Protein AF-A0A7X8WGY8-F1 (afdb_monomer)

Secondary structure (DSSP, 8-state):
-B--S--SS---SB--TTSHHHHHHHHHTS-EEES-GGGSTT---SSTT--EEEEEEEEETTEEEEEEEEEESSTT---HHHHHHHHHHHHHHHHHHHHHT-

Structure (mmCIF, N/CA/C/O backbone):
data_AF-A0A7X8WGY8-F1
#
_entry.id   AF-A0A7X8WGY8-F1
#
loop_
_atom_site.group_PDB
_atom_site.id
_atom_site.type_symbol
_atom_site.label_atom_id
_atom_site.label_alt_id
_atom_site.label_comp_id
_atom_site.label_asym_id
_atom_site.label_entity_id
_atom_site.label_seq_id
_atom_site.pdbx_PDB_ins_code
_atom_site.Cartn_x
_atom_site.Cartn_y
_atom_site.Cartn_z
_atom_site.occupancy
_atom_site.B_iso_or_equiv
_atom_site.auth_seq_id
_atom_site.auth_comp_id
_atom_site.auth_asym_id
_atom_site.auth_atom_id
_atom_site.pdbx_PDB_model_num
ATOM 1 N N . LEU A 1 1 ? -14.026 -0.072 -2.530 1.00 82.12 1 LEU A N 1
ATOM 2 C CA . LEU A 1 1 ? -13.167 0.992 -1.974 1.00 82.12 1 LEU A CA 1
ATOM 3 C C . LEU A 1 1 ? -13.548 2.298 -2.662 1.00 82.12 1 LEU A C 1
ATOM 5 O O . LEU A 1 1 ? -13.907 2.265 -3.837 1.00 82.12 1 LEU A O 1
ATOM 9 N N . ILE A 1 2 ? -13.551 3.409 -1.932 1.00 87.56 2 ILE A N 1
ATOM 10 C CA . ILE A 1 2 ? -13.829 4.748 -2.471 1.00 87.56 2 ILE A CA 1
ATOM 11 C C . ILE A 1 2 ? -12.574 5.580 -2.232 1.00 87.56 2 ILE A C 1
ATOM 13 O O . ILE A 1 2 ? -11.979 5.467 -1.160 1.00 87.56 2 ILE A O 1
ATOM 17 N N . LEU A 1 3 ? -12.170 6.372 -3.223 1.00 86.75 3 LEU A N 1
ATOM 18 C CA . LEU A 1 3 ? -11.009 7.246 -3.107 1.00 86.75 3 LEU A CA 1
ATOM 19 C C . LEU A 1 3 ? -11.225 8.256 -1.971 1.00 86.75 3 LEU A C 1
ATOM 21 O O . LEU A 1 3 ? -12.179 9.034 -1.992 1.00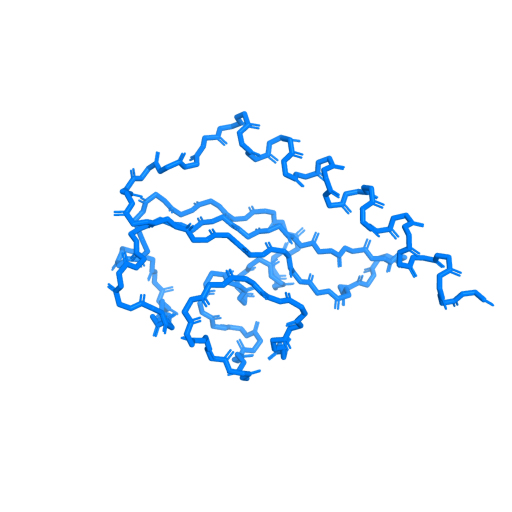 86.75 3 LEU A O 1
ATOM 25 N N . GLY A 1 4 ? -10.345 8.201 -0.974 1.00 89.12 4 GLY A N 1
ATOM 26 C CA . GLY A 1 4 ? -10.295 9.153 0.131 1.00 89.12 4 GLY A CA 1
ATOM 27 C C . GLY A 1 4 ? -9.430 10.376 -0.200 1.00 89.12 4 GLY A C 1
ATOM 28 O O . GLY A 1 4 ? -9.271 10.728 -1.370 1.00 89.12 4 GLY A O 1
ATOM 29 N N . PRO A 1 5 ? -8.847 11.036 0.817 1.00 89.94 5 PRO A N 1
ATOM 30 C CA . PRO A 1 5 ? -7.827 12.060 0.605 1.00 89.94 5 PRO A CA 1
ATOM 31 C C . PRO A 1 5 ? -6.693 11.532 -0.281 1.00 89.94 5 PRO A C 1
ATOM 33 O O . PRO A 1 5 ? -6.179 10.441 -0.046 1.00 89.94 5 PRO A O 1
ATOM 36 N N . PHE A 1 6 ? -6.313 12.305 -1.294 1.00 90.31 6 PHE A N 1
ATOM 37 C CA . PHE A 1 6 ? -5.391 11.870 -2.338 1.00 90.31 6 PHE A CA 1
ATOM 38 C C . PHE A 1 6 ? -4.523 13.036 -2.830 1.00 90.31 6 PHE A C 1
ATOM 40 O O . PHE A 1 6 ? -4.958 14.191 -2.823 1.00 90.31 6 PHE A O 1
ATOM 47 N N . GLN A 1 7 ? -3.311 12.724 -3.292 1.00 88.06 7 GLN A N 1
ATOM 48 C CA . GLN A 1 7 ? -2.395 13.667 -3.927 1.00 88.06 7 GLN A CA 1
ATOM 49 C C . GLN A 1 7 ? -1.810 13.054 -5.205 1.00 88.06 7 GLN A C 1
ATOM 51 O O . GLN A 1 7 ? -1.105 12.054 -5.144 1.00 88.06 7 GLN A O 1
ATOM 56 N N . GLY A 1 8 ? -2.045 13.695 -6.353 1.00 83.44 8 GLY A N 1
ATOM 57 C CA . GLY A 1 8 ? -1.546 13.227 -7.648 1.00 83.44 8 GLY A CA 1
ATOM 58 C C . GLY A 1 8 ? -2.430 13.662 -8.819 1.00 83.44 8 GLY A C 1
ATOM 59 O O . GLY A 1 8 ? -3.193 14.624 -8.710 1.00 83.44 8 GLY A O 1
ATOM 60 N N . LYS A 1 9 ? -2.313 12.958 -9.951 1.00 79.81 9 LYS A N 1
ATOM 61 C CA . LYS A 1 9 ? -3.190 13.127 -11.124 1.00 79.81 9 LYS A CA 1
ATOM 62 C C . LYS A 1 9 ? -4.577 12.528 -10.868 1.00 79.81 9 LYS A C 1
ATOM 64 O O . LYS A 1 9 ? -4.795 11.883 -9.856 1.00 79.81 9 LYS A O 1
ATOM 69 N N . VA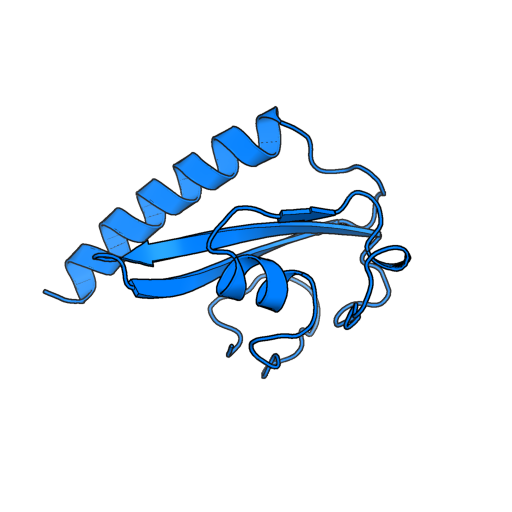L A 1 10 ? -5.522 12.741 -11.785 1.00 73.06 10 VAL A N 1
ATOM 70 C CA . VAL A 1 10 ? -6.878 12.175 -11.680 1.00 73.06 10 VAL A CA 1
ATOM 71 C C . VAL A 1 10 ? -6.806 10.667 -11.416 1.00 73.06 10 VAL A C 1
ATOM 73 O O . VAL A 1 10 ? -6.250 9.933 -12.224 1.00 73.06 10 VAL A O 1
ATOM 76 N N . ALA A 1 11 ? -7.387 10.230 -10.300 1.00 70.62 11 ALA A N 1
ATOM 77 C CA . ALA A 1 11 ? -7.452 8.832 -9.892 1.00 70.62 11 ALA A CA 1
ATOM 78 C C . ALA A 1 11 ? -8.892 8.301 -9.975 1.00 70.62 11 ALA A C 1
ATOM 80 O O . ALA A 1 11 ? -9.863 9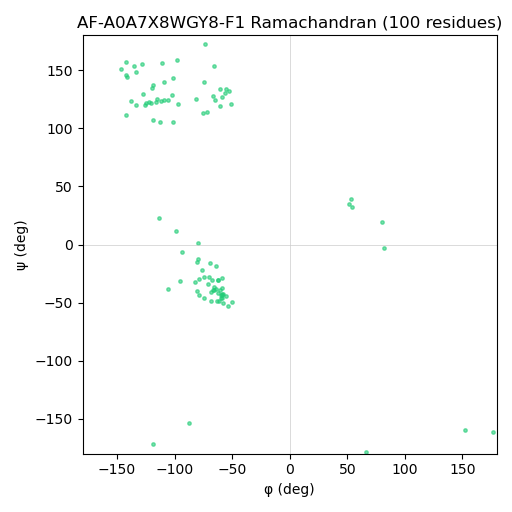.063 -9.911 1.00 70.62 11 ALA A O 1
ATOM 81 N N . CYS A 1 12 ? -9.041 6.980 -10.107 1.00 72.69 12 CYS A N 1
ATOM 82 C CA . CYS A 1 12 ? -10.344 6.320 -10.073 1.00 72.69 12 CYS A CA 1
ATOM 83 C C . CYS A 1 12 ? -11.057 6.598 -8.739 1.00 72.69 12 CYS A C 1
ATOM 85 O O . CYS A 1 12 ? -10.524 6.307 -7.673 1.00 72.69 12 CYS A O 1
ATOM 87 N N . THR A 1 13 ? -12.294 7.095 -8.776 1.00 80.88 13 THR A N 1
ATOM 88 C CA . THR A 1 13 ? -13.056 7.425 -7.556 1.00 80.88 13 THR A CA 1
ATOM 89 C C . THR A 1 13 ? -13.674 6.206 -6.869 1.00 80.88 13 THR A C 1
ATOM 91 O O . THR A 1 13 ? -13.827 6.198 -5.648 1.00 80.88 13 THR A O 1
ATOM 94 N N . VAL A 1 14 ? -14.020 5.165 -7.632 1.00 82.88 14 VAL A N 1
ATOM 95 C CA . VAL A 1 14 ? -14.590 3.911 -7.122 1.00 82.88 14 VAL A CA 1
ATOM 96 C C . VAL A 1 14 ? -13.733 2.747 -7.591 1.00 82.88 14 VAL A C 1
ATOM 98 O O . VAL A 1 14 ? -13.576 2.522 -8.789 1.00 82.88 14 VAL A O 1
ATOM 101 N N . ILE A 1 15 ? -13.215 1.980 -6.635 1.00 82.12 15 ILE A N 1
ATOM 102 C CA . ILE A 1 15 ? -12.327 0.846 -6.885 1.00 82.12 15 ILE A CA 1
ATOM 103 C C . ILE A 1 15 ? -13.042 -0.430 -6.410 1.00 82.12 15 ILE A C 1
ATOM 105 O O . ILE A 1 15 ? -13.437 -0.513 -5.235 1.00 82.12 15 ILE A O 1
ATOM 109 N N . PRO A 1 16 ? -13.249 -1.434 -7.284 1.00 82.94 16 PRO A N 1
ATOM 110 C CA . PRO A 1 16 ? -13.839 -2.709 -6.885 1.00 82.94 16 PRO A CA 1
ATOM 111 C C . PRO A 1 16 ? -13.027 -3.356 -5.757 1.00 82.94 16 PRO A C 1
ATOM 113 O O . PRO A 1 16 ? -11.811 -3.468 -5.855 1.00 82.94 16 PRO A O 1
ATOM 116 N N . PHE A 1 17 ? -13.697 -3.782 -4.683 1.00 81.19 17 PHE A N 1
ATOM 117 C CA . PHE A 1 17 ? -13.037 -4.196 -3.435 1.00 81.19 17 PHE A CA 1
ATOM 118 C C . PHE A 1 17 ? -12.044 -5.356 -3.590 1.00 81.19 17 PHE A C 1
ATOM 120 O O . PHE A 1 17 ? -11.096 -5.446 -2.831 1.00 81.19 17 PHE A O 1
ATOM 127 N N . ASN A 1 18 ? -12.251 -6.238 -4.562 1.00 79.69 18 ASN A N 1
ATOM 128 C CA . ASN A 1 18 ? -11.456 -7.446 -4.774 1.00 79.69 18 ASN A CA 1
ATOM 129 C C . ASN A 1 18 ? -10.652 -7.409 -6.083 1.00 79.69 18 ASN A C 1
ATOM 131 O O . ASN A 1 18 ? -10.347 -8.461 -6.644 1.00 79.69 18 ASN A O 1
ATOM 135 N N . ARG A 1 19 ? -10.363 -6.216 -6.620 1.00 84.06 19 ARG A N 1
ATOM 136 C CA . ARG A 1 19 ? -9.564 -6.065 -7.842 1.00 84.06 19 ARG A CA 1
ATOM 137 C C . ARG A 1 19 ? -8.411 -5.087 -7.652 1.00 84.06 19 ARG A C 1
ATOM 139 O O . ARG A 1 19 ? -8.484 -4.190 -6.816 1.00 84.06 19 ARG A O 1
ATOM 146 N N . GLY A 1 20 ? -7.370 -5.263 -8.464 1.00 89.31 20 GLY A N 1
ATOM 147 C CA . GLY A 1 20 ? -6.129 -4.506 -8.344 1.00 89.31 20 GLY A CA 1
ATOM 148 C C . GLY A 1 20 ? -5.364 -4.810 -7.054 1.00 89.31 20 GLY A C 1
ATOM 149 O O . GLY A 1 20 ? -5.770 -5.642 -6.238 1.00 89.31 20 GLY A O 1
ATOM 150 N N . VAL A 1 21 ? -4.244 -4.119 -6.878 1.00 93.00 21 VAL A N 1
ATOM 151 C CA . VAL A 1 21 ? -3.357 -4.285 -5.720 1.00 93.00 21 VAL A CA 1
ATOM 152 C C . VAL A 1 21 ? -4.044 -3.784 -4.447 1.00 93.00 21 VAL A C 1
ATOM 154 O O . VAL A 1 21 ? -4.041 -4.487 -3.436 1.00 93.00 21 VAL A O 1
ATOM 157 N N . CYS A 1 22 ? -4.757 -2.655 -4.532 1.00 93.19 22 CYS A N 1
ATOM 158 C CA . CYS A 1 22 ? -5.641 -2.163 -3.475 1.00 93.19 22 CYS A CA 1
ATOM 159 C C . CYS A 1 22 ? -6.615 -3.225 -2.948 1.00 93.19 22 CYS A C 1
ATOM 161 O O . CYS A 1 22 ? -6.727 -3.437 -1.739 1.00 93.19 22 CYS A O 1
ATOM 163 N N . GLY A 1 23 ? -7.310 -3.924 -3.850 1.00 92.19 23 GLY A N 1
ATOM 164 C CA . GLY A 1 23 ? -8.261 -4.958 -3.461 1.00 92.19 23 GLY A CA 1
ATOM 165 C C . GLY A 1 23 ? -7.604 -6.218 -2.899 1.00 92.19 23 GLY A C 1
ATOM 166 O O . GLY A 1 23 ? -8.142 -6.832 -1.975 1.00 92.19 23 GLY A O 1
ATOM 167 N N . ALA A 1 24 ? -6.424 -6.585 -3.406 1.00 93.88 24 ALA A N 1
ATOM 168 C CA . ALA A 1 24 ? -5.634 -7.684 -2.857 1.00 93.88 24 ALA A CA 1
ATOM 169 C C . ALA A 1 24 ? -5.192 -7.386 -1.415 1.00 93.88 24 ALA A C 1
ATOM 171 O O . ALA A 1 24 ? -5.453 -8.189 -0.524 1.00 93.88 24 ALA A O 1
ATOM 172 N N . SER A 1 25 ? -4.637 -6.197 -1.159 1.00 95.81 25 SER A N 1
ATOM 173 C CA . SER A 1 25 ? -4.243 -5.749 0.187 1.00 95.81 25 SER A CA 1
ATOM 174 C C . SER A 1 25 ? -5.432 -5.714 1.153 1.00 95.81 25 SER A C 1
ATOM 176 O O . SER A 1 25 ? -5.371 -6.272 2.251 1.00 95.81 25 SER A O 1
ATOM 178 N N . ALA A 1 26 ? -6.565 -5.161 0.709 1.00 95.19 26 ALA A N 1
ATOM 179 C CA . ALA A 1 26 ? -7.812 -5.139 1.471 1.00 95.19 26 ALA A CA 1
ATOM 180 C C . ALA A 1 26 ? -8.322 -6.549 1.829 1.00 95.19 26 ALA A C 1
ATOM 182 O O . ALA A 1 26 ? -8.750 -6.795 2.958 1.00 95.19 26 ALA A O 1
ATOM 183 N N . THR A 1 27 ? -8.275 -7.482 0.876 1.00 94.44 27 THR A N 1
ATOM 184 C CA . THR A 1 27 ? -8.785 -8.850 1.054 1.00 94.44 27 THR A CA 1
ATOM 185 C C . THR A 1 27 ? -7.861 -9.688 1.933 1.00 94.44 27 THR A C 1
ATOM 187 O O . THR A 1 27 ? -8.322 -10.362 2.852 1.00 94.44 27 THR A O 1
ATOM 190 N N . GLU A 1 28 ? -6.556 -9.636 1.669 1.00 95.44 28 GLU A N 1
ATOM 191 C CA . GLU A 1 28 ? -5.545 -10.428 2.373 1.00 95.44 28 GLU A CA 1
ATOM 192 C C . GLU A 1 28 ? -5.162 -9.834 3.732 1.00 95.44 28 GLU A C 1
ATOM 194 O O . GLU A 1 28 ? -4.525 -10.513 4.535 1.00 95.44 28 GLU A O 1
ATOM 199 N N . ARG A 1 29 ? -5.564 -8.584 4.008 1.00 96.69 29 ARG A N 1
ATOM 200 C CA . ARG A 1 29 ? -5.259 -7.851 5.246 1.00 96.69 29 ARG A CA 1
ATOM 201 C C . ARG A 1 29 ? -3.759 -7.816 5.547 1.00 96.69 29 ARG A C 1
ATOM 203 O O . ARG A 1 29 ? -3.344 -7.924 6.699 1.00 96.69 29 ARG A O 1
ATOM 210 N N . ARG A 1 30 ? -2.950 -7.652 4.500 1.00 97.62 30 ARG A N 1
ATOM 211 C CA . ARG A 1 30 ? -1.495 -7.503 4.593 1.00 97.62 30 ARG A CA 1
ATOM 212 C C . ARG A 1 30 ? -0.988 -6.498 3.573 1.00 97.62 30 ARG A C 1
ATOM 214 O O . ARG A 1 30 ? -1.612 -6.308 2.532 1.00 97.62 30 ARG A O 1
ATOM 221 N N . THR A 1 31 ? 0.176 -5.922 3.847 1.00 98.44 31 THR A N 1
ATOM 222 C CA . THR A 1 31 ? 0.867 -5.073 2.880 1.00 98.44 31 THR A CA 1
ATOM 223 C C . THR A 1 31 ? 1.208 -5.864 1.620 1.00 98.44 31 THR A C 1
ATOM 225 O O . THR A 1 31 ? 1.708 -6.993 1.691 1.00 98.44 31 THR A O 1
ATOM 228 N N . ILE A 1 32 ? 0.930 -5.268 0.461 1.00 97.50 32 ILE A N 1
ATOM 229 C CA . ILE A 1 32 ? 1.297 -5.805 -0.849 1.00 97.50 32 ILE A CA 1
ATOM 230 C C . ILE A 1 32 ? 2.286 -4.842 -1.493 1.00 97.50 32 ILE A C 1
ATOM 232 O O . ILE A 1 32 ? 1.985 -3.662 -1.642 1.00 97.50 32 ILE A O 1
ATOM 236 N N . VAL A 1 33 ? 3.445 -5.364 -1.891 1.00 97.56 33 VAL A N 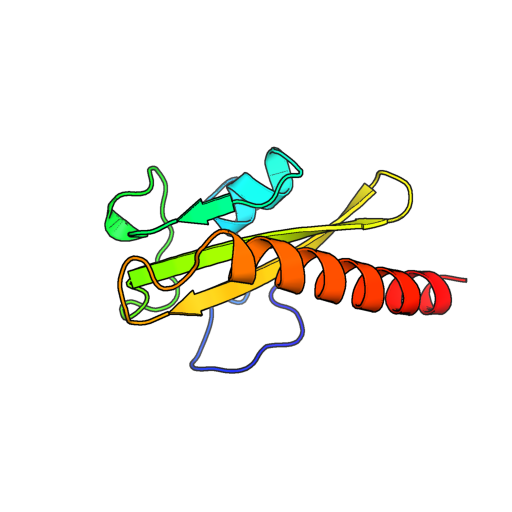1
ATOM 237 C CA . VAL A 1 33 ? 4.463 -4.629 -2.646 1.00 97.56 33 VAL A CA 1
ATOM 238 C C . VAL A 1 33 ? 4.530 -5.221 -4.045 1.00 97.56 33 VAL A C 1
ATOM 240 O O . VAL A 1 33 ? 4.742 -6.426 -4.203 1.00 97.56 33 VAL A O 1
ATOM 243 N N . VAL A 1 34 ? 4.332 -4.388 -5.062 1.00 96.12 34 VAL A N 1
ATOM 244 C CA . VAL A 1 34 ? 4.316 -4.808 -6.461 1.00 96.12 34 VAL A CA 1
ATOM 245 C C . VAL A 1 34 ? 5.439 -4.101 -7.218 1.00 96.12 34 VAL A C 1
ATOM 247 O O . VAL A 1 34 ? 5.325 -2.912 -7.509 1.00 96.12 34 VAL A O 1
ATOM 250 N N . PRO A 1 35 ? 6.516 -4.815 -7.591 1.00 96.25 35 PRO A N 1
ATOM 251 C CA . PRO A 1 35 ? 7.658 -4.214 -8.280 1.00 96.25 35 PRO A CA 1
ATOM 252 C C . PRO A 1 35 ? 7.343 -3.783 -9.717 1.00 96.25 35 PRO A C 1
ATOM 254 O O . PRO A 1 35 ? 7.975 -2.859 -10.225 1.00 96.25 35 PRO A O 1
ATOM 257 N N . ASN A 1 36 ? 6.390 -4.460 -10.368 1.00 94.69 36 ASN A N 1
ATOM 258 C CA . ASN A 1 36 ? 5.852 -4.083 -11.671 1.00 94.69 36 ASN A CA 1
ATOM 259 C C . ASN A 1 36 ? 4.337 -4.363 -11.715 1.00 94.69 36 ASN A C 1
ATOM 261 O O . ASN A 1 36 ? 3.927 -5.528 -11.722 1.00 94.69 36 ASN A O 1
ATOM 265 N N . VAL A 1 37 ? 3.510 -3.317 -11.756 1.00 92.06 37 VAL A N 1
ATOM 266 C CA . VAL A 1 37 ? 2.042 -3.438 -11.706 1.00 92.06 37 VAL A CA 1
ATOM 267 C C . VAL A 1 37 ? 1.447 -4.101 -12.945 1.00 92.06 37 VAL A C 1
ATOM 269 O O . VAL A 1 37 ? 0.484 -4.856 -12.835 1.00 92.06 37 VAL A O 1
ATOM 272 N N . HIS A 1 38 ? 2.069 -3.943 -14.113 1.00 90.25 38 HIS A N 1
ATOM 273 C CA . HIS A 1 38 ? 1.637 -4.605 -15.346 1.00 90.25 38 HIS A CA 1
ATOM 274 C C . HIS A 1 38 ? 1.858 -6.124 -15.321 1.00 90.25 38 HIS A C 1
ATOM 276 O O . HIS A 1 38 ? 1.287 -6.845 -16.138 1.00 90.25 38 HIS A O 1
ATOM 282 N N . ARG A 1 39 ? 2.678 -6.630 -14.388 1.00 90.06 39 ARG A N 1
ATOM 283 C CA . ARG A 1 39 ? 2.874 -8.071 -14.154 1.00 90.06 39 ARG A CA 1
ATOM 284 C C . ARG A 1 39 ? 1.953 -8.633 -13.071 1.00 90.06 39 ARG A C 1
ATOM 286 O O . ARG A 1 39 ? 1.938 -9.845 -12.864 1.00 90.06 39 ARG A O 1
ATOM 293 N N . PHE A 1 40 ? 1.196 -7.785 -12.380 1.00 87.88 40 PHE A N 1
ATOM 294 C CA . PHE A 1 40 ? 0.278 -8.211 -11.334 1.00 87.88 40 PHE A CA 1
ATOM 295 C C . PHE A 1 40 ? -1.038 -8.721 -11.937 1.00 87.88 40 PHE A C 1
ATOM 297 O O . PHE A 1 40 ? -1.706 -8.031 -12.711 1.00 87.88 40 PHE A O 1
ATOM 304 N N . SER A 1 41 ? -1.439 -9.948 -11.593 1.00 80.12 41 SER A N 1
ATOM 305 C CA . SER A 1 41 ? -2.671 -10.535 -12.130 1.00 80.12 41 SER A CA 1
ATOM 306 C C . SER A 1 41 ? -3.901 -9.783 -11.621 1.00 80.12 41 SER A C 1
ATOM 308 O O . SER A 1 41 ? -4.086 -9.646 -10.414 1.00 80.12 41 SER A O 1
ATOM 310 N N . GLY A 1 42 ? -4.776 -9.344 -12.526 1.00 72.81 42 GLY A N 1
ATOM 311 C CA . GLY A 1 42 ? -5.975 -8.590 -12.145 1.00 72.81 42 GLY A CA 1
ATOM 312 C C . GLY A 1 42 ? -5.717 -7.109 -11.852 1.00 72.81 42 GLY A C 1
ATOM 313 O O . GLY A 1 42 ? -6.546 -6.476 -11.194 1.00 72.81 42 GLY A O 1
ATOM 314 N N . HIS A 1 43 ? -4.594 -6.566 -12.338 1.00 65.12 43 HIS A N 1
ATOM 315 C CA . HIS A 1 43 ? -4.290 -5.140 -12.283 1.00 65.12 43 HIS A CA 1
ATOM 316 C C . HIS A 1 43 ? -5.400 -4.296 -12.935 1.00 65.12 43 HIS A C 1
ATOM 318 O O . HIS A 1 43 ? -5.890 -4.603 -14.024 1.00 65.12 43 HIS A O 1
ATOM 324 N N . ILE A 1 44 ? -5.791 -3.229 -12.239 1.00 66.12 44 ILE A N 1
ATOM 325 C CA . ILE A 1 44 ? -6.629 -2.151 -12.758 1.00 66.12 44 ILE A CA 1
ATOM 326 C C . ILE A 1 44 ? -5.720 -0.928 -12.794 1.00 66.12 44 ILE A C 1
ATOM 328 O O . ILE A 1 44 ? -5.420 -0.373 -11.742 1.00 66.12 44 ILE A O 1
ATOM 332 N N . ALA A 1 45 ? -5.269 -0.532 -13.982 1.00 62.34 45 ALA A N 1
ATOM 333 C CA . ALA A 1 45 ? -4.494 0.692 -14.131 1.00 62.34 45 ALA A CA 1
ATOM 334 C C . ALA A 1 45 ? -5.429 1.897 -13.951 1.00 62.34 45 ALA A C 1
ATOM 336 O O . ALA A 1 45 ? -6.346 2.086 -14.752 1.00 62.34 45 ALA A O 1
ATOM 337 N N . CYS A 1 46 ? -5.221 2.681 -12.891 1.00 64.62 46 CYS A N 1
ATOM 338 C CA . CYS A 1 46 ? -5.898 3.967 -12.696 1.00 64.62 46 CYS A CA 1
ATOM 339 C C . CYS A 1 46 ? -5.055 5.149 -13.205 1.00 64.62 46 CYS A C 1
ATOM 341 O O . CYS A 1 46 ? -5.626 6.109 -13.715 1.00 64.62 46 CYS A O 1
ATOM 343 N N . ASP A 1 47 ? -3.723 5.045 -13.145 1.00 73.94 47 ASP A N 1
ATOM 344 C CA . ASP A 1 47 ? -2.762 5.889 -13.867 1.00 73.94 47 ASP A CA 1
ATOM 345 C C . ASP A 1 47 ? -1.911 4.976 -14.764 1.00 73.94 47 ASP A C 1
ATOM 347 O O . ASP A 1 47 ? -1.261 4.049 -14.283 1.00 73.94 47 ASP A O 1
ATOM 351 N N . GLU A 1 48 ? -1.921 5.217 -16.077 1.00 73.38 48 GLU A N 1
ATOM 352 C CA . GLU A 1 48 ? -1.138 4.435 -17.046 1.00 73.38 48 GLU A CA 1
ATOM 353 C C . GLU A 1 48 ? 0.378 4.573 -16.833 1.00 73.38 48 GLU A C 1
ATOM 355 O O . GLU A 1 48 ? 1.143 3.748 -17.327 1.00 73.38 48 GLU A O 1
ATOM 360 N N . GLY A 1 49 ? 0.823 5.609 -16.113 1.00 83.69 49 GLY A N 1
ATOM 361 C CA . GLY A 1 49 ? 2.230 5.822 -15.791 1.00 83.69 49 GLY A CA 1
ATOM 362 C C . GLY A 1 49 ? 2.747 4.995 -14.615 1.00 83.69 49 GLY A C 1
ATOM 363 O O . GLY A 1 49 ? 3.965 4.920 -14.444 1.00 83.69 49 GLY A O 1
ATOM 364 N N . THR A 1 50 ? 1.875 4.406 -13.788 1.00 89.81 50 THR A N 1
ATOM 365 C CA . THR A 1 50 ? 2.312 3.615 -12.631 1.00 89.81 50 THR A CA 1
ATOM 366 C C . THR A 1 50 ? 3.068 2.379 -13.101 1.00 89.81 50 THR A C 1
ATOM 368 O O . THR A 1 50 ? 2.547 1.553 -13.841 1.00 89.81 50 THR A O 1
ATOM 371 N N . MET A 1 51 ? 4.293 2.230 -12.602 1.00 94.19 51 MET A N 1
ATOM 372 C CA . MET A 1 51 ? 5.147 1.070 -12.821 1.00 94.19 51 MET A CA 1
ATOM 373 C C . MET A 1 51 ? 5.222 0.182 -11.585 1.00 94.19 51 MET A C 1
ATOM 375 O O . MET A 1 51 ? 5.198 -1.029 -11.737 1.00 94.19 51 MET A O 1
ATOM 379 N N . SER A 1 52 ? 5.269 0.728 -10.371 1.00 95.69 52 SER A N 1
ATOM 380 C CA . SER A 1 52 ? 5.261 -0.056 -9.125 1.00 95.69 52 SER A CA 1
ATOM 381 C C . SER A 1 52 ? 4.300 0.547 -8.108 1.00 95.69 52 SER A C 1
ATOM 383 O O . SER A 1 52 ? 4.097 1.758 -8.124 1.00 95.69 52 SER A O 1
ATOM 385 N N . GLU A 1 53 ? 3.781 -0.269 -7.198 1.00 95.56 53 GLU A N 1
ATOM 386 C CA . GLU A 1 53 ? 2.762 0.128 -6.217 1.00 95.56 53 GLU A CA 1
ATOM 387 C C . GLU A 1 53 ? 3.054 -0.549 -4.870 1.00 95.56 53 GLU A C 1
ATOM 389 O O . GLU A 1 53 ? 3.514 -1.698 -4.831 1.00 95.56 53 GLU A O 1
ATOM 394 N N . ILE A 1 54 ? 2.797 0.147 -3.765 1.00 97.81 54 ILE A N 1
ATOM 395 C CA . ILE A 1 54 ? 2.742 -0.442 -2.426 1.00 97.81 54 ILE A CA 1
ATOM 396 C C . ILE A 1 54 ? 1.432 -0.053 -1.752 1.00 97.81 54 ILE A C 1
ATOM 398 O O . ILE A 1 54 ? 1.088 1.123 -1.665 1.00 97.81 54 ILE A O 1
ATOM 402 N N . VAL A 1 55 ? 0.729 -1.055 -1.224 1.00 97.12 55 VAL A N 1
ATOM 403 C CA . VAL A 1 55 ? -0.551 -0.850 -0.546 1.00 97.12 55 VAL A CA 1
ATOM 404 C C . VAL A 1 55 ? -0.531 -1.439 0.854 1.00 97.12 55 VAL A C 1
ATOM 406 O O . VAL A 1 55 ? -0.406 -2.656 1.022 1.00 97.12 55 VAL A O 1
ATOM 409 N N . VAL A 1 56 ? -0.750 -0.587 1.852 1.00 98.56 56 VAL A N 1
ATOM 410 C CA . VAL A 1 56 ? -0.787 -0.929 3.278 1.00 98.56 56 VAL A CA 1
ATOM 411 C C . VAL A 1 56 ? -2.238 -0.924 3.783 1.00 98.56 56 VAL A C 1
ATOM 413 O O . VAL A 1 56 ? -2.923 0.092 3.656 1.00 98.56 56 VAL A O 1
ATOM 416 N N . PRO A 1 57 ? -2.749 -2.013 4.379 1.00 97.88 57 PRO A N 1
ATOM 417 C CA . PRO A 1 57 ? -4.105 -2.039 4.917 1.00 97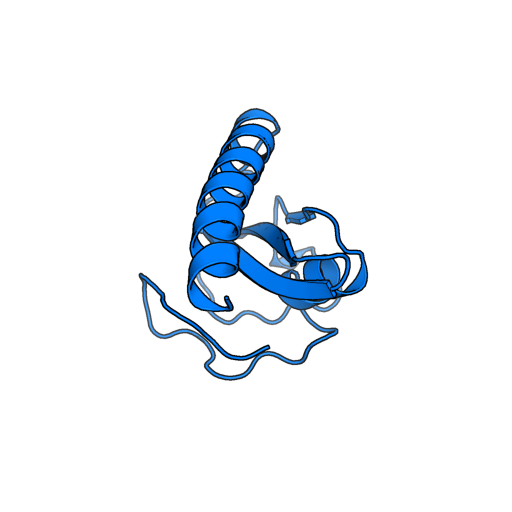.88 57 PRO A CA 1
ATOM 418 C C . PRO A 1 57 ? -4.203 -1.244 6.224 1.00 97.88 57 PRO A C 1
ATOM 420 O O . PRO A 1 57 ? -3.344 -1.336 7.097 1.00 97.88 57 PRO A O 1
ATOM 423 N N . LEU A 1 58 ? -5.297 -0.504 6.396 1.00 97.50 58 LEU A N 1
ATOM 424 C CA . LEU A 1 58 ? -5.614 0.217 7.626 1.00 97.50 58 LEU A CA 1
ATOM 425 C C . LEU A 1 58 ? -6.649 -0.585 8.414 1.00 97.50 58 LEU A C 1
ATOM 427 O O . LEU A 1 58 ? -7.822 -0.627 8.038 1.00 97.50 58 LEU A O 1
ATOM 431 N N . ILE A 1 59 ? -6.218 -1.240 9.492 1.00 96.00 59 ILE A N 1
ATOM 432 C CA . ILE A 1 59 ? -7.074 -2.110 10.308 1.00 96.00 59 ILE A CA 1
ATOM 433 C C . ILE A 1 59 ? -7.336 -1.441 11.655 1.00 96.00 59 ILE A C 1
ATOM 435 O O . ILE A 1 59 ? -6.411 -1.111 12.393 1.00 96.00 59 ILE A O 1
ATOM 439 N N . ILE A 1 60 ? -8.610 -1.272 11.997 1.00 94.19 60 ILE A N 1
ATOM 440 C CA . ILE A 1 60 ? -9.063 -0.671 13.249 1.00 94.19 60 ILE A CA 1
ATOM 441 C C . ILE A 1 60 ? -9.952 -1.685 13.958 1.00 94.19 60 ILE A C 1
ATOM 443 O O . ILE A 1 60 ? -10.941 -2.141 13.399 1.00 94.19 60 ILE A O 1
ATOM 447 N N . ASN A 1 61 ? -9.602 -2.058 15.192 1.00 91.62 61 ASN A N 1
ATOM 448 C CA . ASN A 1 61 ? -10.370 -3.014 16.005 1.00 91.62 61 ASN A CA 1
ATOM 449 C C . ASN A 1 61 ? -10.641 -4.362 15.298 1.00 91.62 61 ASN A C 1
ATOM 451 O O . ASN A 1 61 ? -11.672 -4.990 15.513 1.00 91.62 61 ASN A O 1
ATOM 455 N N . GLY A 1 62 ? -9.713 -4.811 14.446 1.00 92.50 62 GLY A N 1
ATOM 456 C CA . GLY A 1 62 ? -9.846 -6.052 13.671 1.00 92.50 62 GLY A CA 1
ATOM 457 C C . GLY A 1 62 ? -10.673 -5.927 12.384 1.00 92.50 62 GLY A C 1
ATOM 458 O O . GLY A 1 62 ? -10.754 -6.894 11.620 1.00 92.50 62 GLY A O 1
ATOM 459 N N . GLU A 1 63 ? -11.234 -4.750 12.108 1.00 94.31 63 GLU A N 1
ATOM 460 C CA . GLU A 1 63 ? -11.964 -4.442 10.881 1.00 94.31 63 GLU A CA 1
ATOM 461 C C . GLU A 1 63 ? -11.106 -3.632 9.910 1.00 94.31 63 GLU A C 1
ATOM 463 O O . GLU A 1 63 ? -10.319 -2.771 10.303 1.00 94.31 63 GLU A O 1
ATOM 468 N N . LEU A 1 64 ? -11.255 -3.909 8.615 1.00 94.94 64 LEU A N 1
ATOM 469 C CA . LEU A 1 64 ? -10.592 -3.130 7.577 1.00 94.94 64 LEU A CA 1
ATOM 470 C C . LEU A 1 64 ? -11.309 -1.783 7.427 1.00 94.94 64 LEU A C 1
ATOM 472 O O . LEU A 1 64 ? -12.437 -1.733 6.944 1.00 94.94 64 LEU A O 1
ATOM 476 N N . PHE A 1 65 ? -10.628 -0.700 7.788 1.00 94.88 65 PHE A N 1
ATOM 477 C CA . PHE A 1 65 ? -11.113 0.662 7.585 1.00 94.88 65 PHE A CA 1
ATOM 478 C C 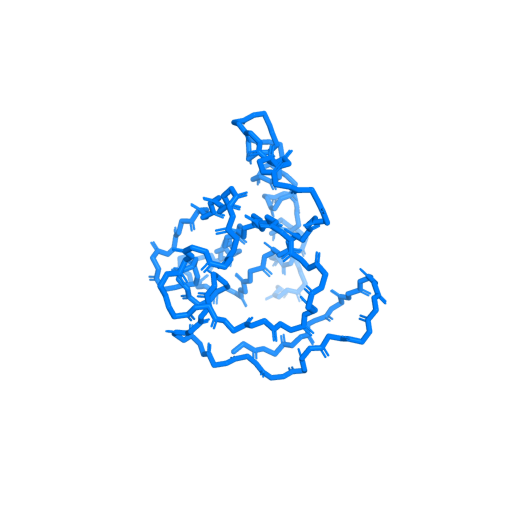. PHE A 1 65 ? -10.877 1.136 6.145 1.00 94.88 65 PHE A C 1
ATOM 480 O O . PHE A 1 65 ? -11.725 1.789 5.541 1.00 94.88 65 PHE A O 1
ATOM 487 N N . GLY A 1 66 ? -9.724 0.789 5.577 1.00 95.44 66 GLY A N 1
ATOM 488 C CA . GLY A 1 66 ? -9.328 1.188 4.232 1.00 95.44 66 GLY A CA 1
ATOM 489 C C . GLY A 1 66 ? -7.924 0.706 3.896 1.00 95.44 66 GLY A C 1
ATOM 490 O O . GLY A 1 66 ? -7.398 -0.191 4.551 1.00 95.44 66 GLY A O 1
ATOM 491 N N . VAL A 1 67 ? -7.317 1.314 2.884 1.00 96.62 67 VAL A N 1
ATOM 492 C CA . VAL A 1 67 ? -5.924 1.068 2.502 1.00 96.62 67 VAL A CA 1
ATOM 493 C C . VAL A 1 67 ? -5.214 2.400 2.265 1.00 96.62 67 VAL A C 1
ATOM 495 O O . VAL A 1 67 ? -5.845 3.373 1.852 1.00 96.62 67 VAL A O 1
ATOM 498 N N . LEU A 1 68 ? -3.918 2.438 2.552 1.00 97.06 68 LEU A N 1
ATOM 499 C CA . LEU A 1 68 ? -2.989 3.481 2.142 1.00 97.06 68 LEU A CA 1
ATOM 500 C C . LEU A 1 68 ? -2.264 2.985 0.889 1.00 97.06 68 LEU A C 1
ATOM 502 O O . LEU A 1 68 ? -1.624 1.938 0.937 1.00 97.06 68 LEU A O 1
ATOM 506 N N . ASP A 1 69 ? -2.384 3.732 -0.199 1.00 95.00 69 ASP A N 1
ATOM 507 C CA . ASP A 1 69 ? -1.903 3.365 -1.531 1.00 95.00 69 ASP A CA 1
ATOM 508 C C . ASP A 1 69 ? -0.872 4.385 -2.031 1.00 95.00 69 ASP A C 1
ATOM 510 O O . AS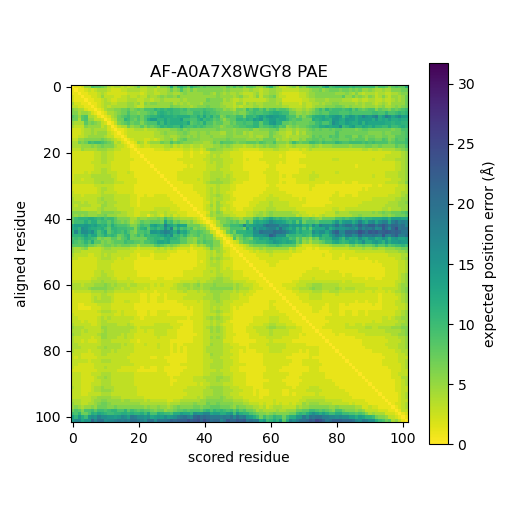P A 1 69 ? -1.051 5.595 -1.847 1.00 95.00 69 ASP A O 1
ATOM 514 N N . LEU A 1 70 ? 0.238 3.891 -2.580 1.00 95.31 70 LEU A N 1
ATOM 515 C CA . LEU A 1 70 ? 1.318 4.693 -3.138 1.00 95.31 70 LEU A CA 1
ATOM 516 C C . LEU A 1 70 ? 1.812 4.086 -4.453 1.00 95.31 70 LEU A C 1
ATOM 518 O O . LEU A 1 70 ? 2.343 2.974 -4.489 1.00 95.31 70 LEU A O 1
ATOM 522 N N . ASP A 1 71 ? 1.762 4.900 -5.502 1.00 93.25 71 ASP A N 1
ATOM 523 C CA . ASP A 1 71 ? 2.276 4.591 -6.832 1.00 93.25 71 ASP A CA 1
ATOM 524 C C . ASP A 1 71 ? 3.677 5.164 -7.089 1.00 93.25 71 ASP A C 1
ATOM 526 O O . ASP A 1 71 ? 4.104 6.172 -6.516 1.00 93.25 71 ASP A O 1
ATOM 530 N N . SER A 1 72 ? 4.382 4.576 -8.055 1.00 94.75 72 SER A N 1
ATOM 531 C CA . SER A 1 72 ? 5.584 5.156 -8.646 1.00 94.75 72 SER A CA 1
ATOM 532 C C . SER A 1 72 ? 5.687 4.895 -10.139 1.00 94.75 72 SER A C 1
ATOM 534 O O . SER A 1 72 ? 5.361 3.812 -10.612 1.00 94.75 72 SER A O 1
ATOM 536 N N . TYR A 1 73 ? 6.254 5.856 -10.871 1.00 94.31 73 TYR A N 1
ATOM 537 C CA . TYR A 1 73 ? 6.589 5.734 -12.296 1.00 94.31 73 TYR A CA 1
ATOM 538 C C . TYR A 1 73 ? 7.899 4.973 -12.558 1.00 94.31 73 TYR A C 1
ATOM 540 O O . TYR A 1 73 ? 8.339 4.855 -13.697 1.00 94.31 73 TYR A O 1
ATOM 548 N N . SER A 1 74 ? 8.565 4.482 -11.512 1.00 96.81 74 SER A N 1
ATOM 549 C CA . SER A 1 74 ? 9.743 3.617 -11.620 1.00 96.81 74 SER A CA 1
ATOM 550 C C . SER A 1 74 ? 9.391 2.200 -11.187 1.00 96.81 74 SER A C 1
ATOM 552 O O . SER A 1 74 ? 8.681 2.025 -10.205 1.00 96.81 74 SER A O 1
ATOM 554 N N . GLU A 1 75 ? 9.898 1.186 -11.889 1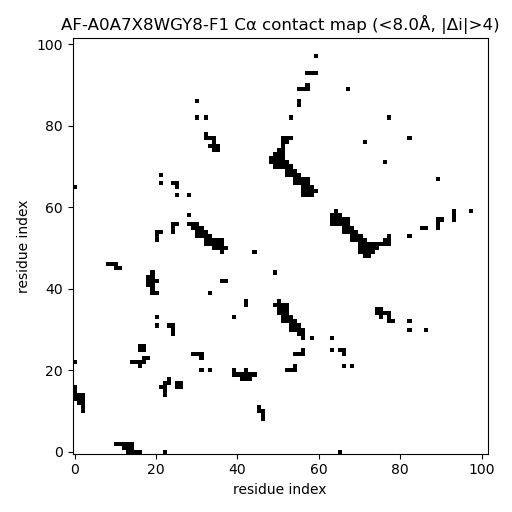.00 97.06 75 GLU A N 1
ATOM 555 C CA . GLU A 1 75 ? 9.812 -0.197 -11.407 1.00 97.06 75 GLU A CA 1
ATOM 556 C C . GLU A 1 75 ? 10.634 -0.381 -10.125 1.00 97.06 75 GLU A C 1
ATOM 558 O O . GLU A 1 75 ? 11.645 0.295 -9.931 1.00 97.06 75 GLU A O 1
ATOM 563 N N . ASN A 1 76 ? 10.247 -1.347 -9.288 1.00 97.56 76 ASN A N 1
ATOM 564 C CA . ASN A 1 76 ? 10.952 -1.705 -8.050 1.00 97.56 76 ASN A CA 1
ATOM 565 C C . ASN A 1 76 ? 11.231 -0.491 -7.141 1.00 97.56 76 ASN A C 1
ATOM 567 O O . ASN A 1 76 ? 12.281 -0.425 -6.503 1.00 97.56 76 ASN A O 1
ATOM 571 N N . ARG A 1 77 ? 10.327 0.500 -7.102 1.00 98.25 77 ARG A N 1
ATOM 572 C CA . ARG A 1 77 ? 10.535 1.705 -6.287 1.00 98.25 77 ARG A CA 1
ATOM 573 C C . ARG A 1 77 ? 10.552 1.395 -4.794 1.00 98.25 77 ARG A C 1
ATOM 575 O O . ARG A 1 77 ? 11.281 2.068 -4.070 1.00 98.25 77 ARG A O 1
ATOM 582 N N . PHE A 1 78 ? 9.723 0.446 -4.374 1.00 98.31 78 PHE A N 1
ATOM 583 C CA . PHE A 1 78 ? 9.464 0.148 -2.974 1.00 98.31 78 PHE A CA 1
ATOM 584 C C . PHE A 1 78 ? 10.220 -1.103 -2.533 1.00 98.31 78 PHE A C 1
ATOM 586 O O . PHE A 1 78 ? 10.111 -2.152 -3.173 1.00 98.31 78 PHE A O 1
ATOM 593 N N . ASP A 1 79 ? 10.955 -0.987 -1.434 1.00 98.06 79 ASP A N 1
ATOM 594 C CA . ASP A 1 79 ? 11.687 -2.081 -0.803 1.00 98.06 79 ASP A CA 1
ATOM 595 C C . ASP A 1 79 ? 11.202 -2.370 0.634 1.00 98.06 79 ASP A C 1
ATOM 597 O O . ASP A 1 79 ? 10.179 -1.861 1.101 1.00 98.06 79 ASP A O 1
ATOM 601 N N . GLU A 1 80 ? 11.931 -3.229 1.351 1.00 98.06 80 GLU A N 1
ATOM 602 C CA . GLU A 1 80 ? 11.620 -3.592 2.740 1.00 98.06 80 GLU A CA 1
ATOM 603 C C . GLU A 1 80 ? 11.684 -2.396 3.705 1.00 98.06 80 GLU A C 1
ATOM 605 O O . GLU A 1 80 ? 10.966 -2.356 4.708 1.00 98.06 80 GLU A O 1
ATOM 610 N N . THR A 1 81 ? 12.542 -1.414 3.421 1.00 98.44 81 THR A N 1
ATOM 611 C CA . THR A 1 81 ? 12.644 -0.181 4.204 1.00 98.44 81 THR A CA 1
ATOM 612 C C . THR A 1 81 ? 11.385 0.646 4.009 1.00 98.44 81 THR A C 1
ATOM 614 O O . THR A 1 81 ? 10.772 1.051 5.000 1.00 98.44 81 THR A O 1
ATOM 617 N N . ASP A 1 82 ? 10.965 0.847 2.759 1.00 98.50 82 ASP A N 1
ATOM 618 C CA . ASP A 1 82 ? 9.738 1.578 2.440 1.00 98.50 82 ASP A CA 1
ATOM 619 C C . ASP A 1 82 ? 8.528 0.921 3.102 1.00 98.50 82 ASP A C 1
ATOM 621 O O . ASP A 1 82 ? 7.794 1.587 3.833 1.00 98.50 82 ASP A O 1
ATOM 625 N N . GLN A 1 83 ? 8.373 -0.398 2.941 1.00 98.62 83 GLN A N 1
ATOM 626 C CA . GLN A 1 83 ? 7.301 -1.160 3.579 1.00 98.62 83 GLN A CA 1
ATOM 627 C C . GLN A 1 83 ? 7.278 -0.938 5.095 1.00 98.62 83 GLN A C 1
ATOM 629 O O . GLN A 1 83 ? 6.254 -0.540 5.651 1.00 98.62 83 GLN A O 1
ATOM 634 N N . LYS A 1 84 ? 8.416 -1.135 5.766 1.00 98.56 84 LYS A N 1
ATOM 635 C CA . LYS A 1 84 ? 8.528 -1.005 7.223 1.00 98.56 84 LYS A CA 1
ATOM 636 C C . LYS A 1 84 ? 8.115 0.375 7.724 1.00 98.56 84 LYS A C 1
ATOM 638 O O . LYS A 1 84 ? 7.500 0.488 8.785 1.00 98.56 84 LYS A O 1
ATOM 643 N N . TYR A 1 85 ? 8.527 1.439 7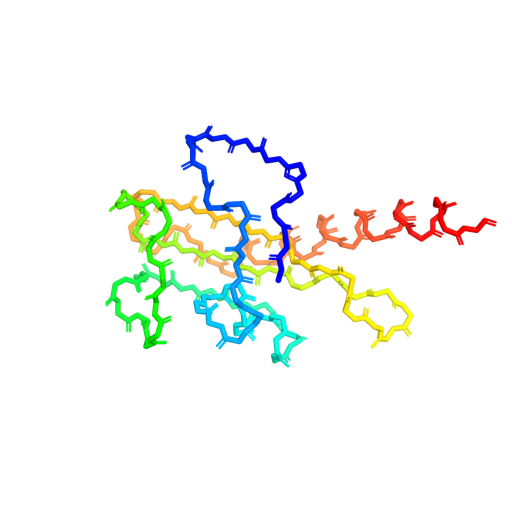.041 1.00 98.62 85 TYR A N 1
ATOM 644 C CA . TYR A 1 85 ? 8.227 2.796 7.495 1.00 98.62 85 TYR A CA 1
ATOM 645 C C . TYR A 1 85 ? 6.825 3.248 7.092 1.00 98.62 85 TYR A C 1
ATOM 647 O O . TYR A 1 85 ? 6.192 3.945 7.882 1.00 98.62 85 TYR A O 1
ATOM 655 N N . LEU A 1 86 ? 6.299 2.795 5.954 1.00 98.62 86 LEU A N 1
ATOM 656 C CA . LEU A 1 86 ? 4.911 3.042 5.565 1.00 98.62 86 LEU A CA 1
ATOM 657 C C . LEU A 1 86 ? 3.922 2.335 6.496 1.00 98.62 86 LEU A C 1
ATOM 659 O O . LEU A 1 86 ? 2.932 2.947 6.884 1.00 98.62 86 LEU A O 1
ATOM 663 N N . GLU A 1 87 ? 4.217 1.112 6.940 1.00 98.56 87 GLU A N 1
ATOM 664 C CA . GLU A 1 87 ? 3.433 0.421 7.975 1.00 98.56 87 GLU A CA 1
ATOM 665 C C . GLU A 1 87 ? 3.420 1.217 9.291 1.00 98.56 87 GLU A C 1
ATOM 667 O O . GLU A 1 87 ? 2.360 1.458 9.863 1.00 98.56 87 GLU A O 1
ATOM 672 N N . LYS A 1 88 ? 4.566 1.760 9.722 1.00 98.44 88 LYS A N 1
ATOM 673 C CA . LYS A 1 88 ? 4.617 2.648 10.900 1.00 98.44 88 LYS A CA 1
ATOM 674 C C . LYS A 1 88 ? 3.838 3.950 10.708 1.00 98.44 88 LYS A C 1
ATOM 676 O O . LYS A 1 88 ? 3.231 4.454 11.652 1.00 98.44 88 LYS A O 1
ATOM 681 N N . SER A 1 89 ? 3.876 4.535 9.514 1.00 98.06 89 SER A N 1
ATOM 682 C CA . SER A 1 89 ? 3.074 5.717 9.189 1.00 98.06 89 SER A CA 1
ATOM 683 C C . SER A 1 89 ? 1.579 5.398 9.205 1.00 98.06 89 SER A C 1
ATOM 685 O O . SER A 1 89 ? 0.795 6.198 9.720 1.00 98.06 89 SER A O 1
ATOM 687 N N . ALA A 1 90 ? 1.189 4.223 8.709 1.00 97.69 90 ALA A N 1
ATOM 688 C CA . ALA A 1 90 ? -0.175 3.720 8.783 1.00 97.69 90 ALA A CA 1
ATOM 689 C C . ALA A 1 90 ? -0.629 3.527 10.238 1.00 97.69 90 ALA A C 1
ATOM 691 O O . ALA A 1 90 ? -1.724 3.967 10.575 1.00 97.69 90 ALA A O 1
ATOM 692 N N . ASP A 1 91 ? 0.218 2.992 11.122 1.00 97.44 91 ASP A N 1
ATOM 693 C CA . ASP A 1 91 ? -0.084 2.876 12.558 1.00 97.44 91 ASP A CA 1
ATOM 694 C C . ASP A 1 91 ? -0.360 4.241 13.206 1.00 97.44 91 ASP A C 1
ATOM 696 O O . ASP A 1 91 ? -1.311 4.406 13.977 1.00 97.44 91 ASP A O 1
ATOM 700 N N . ILE A 1 92 ? 0.443 5.257 12.866 1.00 97.19 92 ILE A N 1
ATOM 701 C CA . ILE A 1 92 ? 0.220 6.630 13.337 1.00 97.19 92 ILE A CA 1
ATOM 702 C C . ILE A 1 92 ? -1.139 7.132 12.844 1.00 97.19 92 ILE A C 1
ATOM 704 O O . ILE A 1 92 ? -1.931 7.628 13.648 1.00 97.19 92 ILE A O 1
ATOM 708 N N . LEU A 1 93 ? -1.439 6.977 11.553 1.00 95.31 93 LEU A N 1
ATOM 709 C CA . LEU A 1 93 ? -2.721 7.377 10.973 1.00 95.31 93 LEU A CA 1
ATOM 710 C C . LEU A 1 93 ? -3.901 6.662 11.652 1.00 95.31 93 LEU A C 1
ATOM 712 O O . LEU A 1 93 ? -4.863 7.317 12.051 1.00 95.31 93 LEU A O 1
ATOM 716 N N . ILE A 1 94 ? -3.803 5.346 11.852 1.00 96.06 94 ILE A N 1
ATOM 717 C CA . ILE A 1 94 ? -4.793 4.524 12.559 1.00 96.06 94 ILE A CA 1
ATOM 718 C C . ILE A 1 94 ? -5.060 5.085 13.958 1.00 96.06 94 ILE A C 1
ATOM 720 O O . ILE A 1 94 ? -6.220 5.235 14.341 1.00 96.06 94 ILE A O 1
ATOM 724 N N . SER A 1 95 ? -4.015 5.475 14.692 1.00 95.56 95 SER A N 1
ATOM 725 C CA . SER A 1 95 ? -4.165 6.047 16.036 1.00 95.56 95 SER A CA 1
ATOM 726 C C . SER A 1 95 ? -4.964 7.357 16.057 1.00 95.56 95 SER A C 1
ATOM 728 O O . SER A 1 95 ? -5.644 7.654 17.042 1.00 95.56 95 SER A O 1
ATOM 730 N N . TYR A 1 96 ? -4.909 8.151 14.981 1.00 94.25 96 TYR A N 1
ATOM 731 C CA . TYR A 1 96 ? -5.725 9.358 14.835 1.00 94.25 96 TYR A CA 1
ATOM 732 C C . TYR A 1 96 ? -7.157 9.024 14.417 1.00 94.25 96 TYR A C 1
ATOM 734 O O . TYR A 1 96 ? -8.096 9.559 15.004 1.00 94.25 96 TYR A O 1
ATOM 742 N N . LEU A 1 97 ? -7.338 8.109 13.462 1.00 90.56 97 LEU A N 1
ATOM 743 C CA . LEU A 1 97 ? -8.660 7.663 13.005 1.00 90.56 97 LEU A CA 1
ATOM 744 C C . LEU A 1 97 ? -9.476 7.033 14.141 1.00 90.56 97 LEU A C 1
ATOM 746 O O . LEU A 1 97 ? -10.668 7.298 14.268 1.00 90.56 97 LEU A O 1
ATOM 750 N N . GLN A 1 98 ? -8.829 6.263 15.019 1.00 89.12 98 GLN A N 1
ATOM 751 C CA . GLN A 1 98 ? -9.454 5.695 16.214 1.00 89.12 98 GLN A CA 1
ATOM 752 C C . GLN A 1 98 ? -10.030 6.757 17.154 1.00 89.12 98 GLN A C 1
ATOM 754 O O . GLN A 1 98 ? -11.085 6.531 17.736 1.00 89.12 98 GLN A O 1
ATOM 759 N N . LYS A 1 99 ? -9.364 7.909 17.298 1.00 87.81 99 LYS A N 1
ATOM 760 C CA . LYS A 1 99 ? -9.812 8.998 18.182 1.00 87.81 99 LYS A CA 1
ATOM 761 C C . LYS A 1 99 ? -11.001 9.772 17.622 1.00 87.81 99 LYS A C 1
ATOM 763 O O . LYS A 1 99 ? -11.755 10.333 18.399 1.00 87.81 99 LYS A O 1
ATOM 768 N N . LEU A 1 100 ? -11.144 9.835 16.298 1.00 79.75 100 LEU A N 1
ATOM 769 C CA . LEU A 1 100 ? -12.258 10.532 15.644 1.00 79.75 100 LEU A CA 1
ATOM 770 C C . LEU A 1 100 ? -13.574 9.745 15.708 1.00 79.75 100 LEU A C 1
ATOM 772 O O . LEU A 1 100 ? -14.638 10.337 15.562 1.00 79.75 100 LEU A O 1
ATOM 776 N N . ASN A 1 101 ? -13.491 8.428 15.907 1.00 64.12 101 ASN A N 1
ATOM 777 C CA . ASN A 1 101 ? -14.637 7.520 15.985 1.00 64.12 101 ASN A CA 1
ATOM 778 C C . ASN A 1 101 ? -15.046 7.184 17.437 1.00 64.12 101 ASN A C 1
ATOM 780 O O . ASN A 1 101 ? -15.815 6.244 17.644 1.00 64.12 101 ASN A O 1
ATOM 784 N N . GLN A 1 102 ? -14.504 7.909 18.423 1.00 56.09 102 GLN A N 1
ATOM 785 C CA . GLN A 1 102 ? -14.915 7.889 19.836 1.00 56.09 102 GLN A CA 1
ATOM 786 C C . GLN A 1 102 ? -15.743 9.133 20.146 1.00 56.09 102 GLN A C 1
ATOM 788 O O . GLN A 1 102 ? -16.717 8.992 20.916 1.00 56.09 102 GLN A O 1
#

pLDDT: mean 90.03, std 9.8, range [56.09, 98.62]

Sequence (102 aa):
LILGPFQGKVACTVIPFNRGVCGASATERRTIVVPNVHRFSGHIACDEGTMSEIVVPLIINGELFGVLDLDSYSENRFDETDQKYLEKSADILISYLQKLNQ

Mean predicted aligned error: 4.19 Å

Foldseek 3Di:
DADDDDDDPDFDGDDDLCAALQNVCNVVVAKDWFLARVPDPRHDCRDPQFGIKIKHFQAAPNHTPGIDIDTDSHGPPDDPVNRVVVNVVSVVVSVVVNVVVD

Nearest PDB structures (foldseek):
  3mmh-assembly1_B  TM=9.447E-01  e=7.751E-11  Neisseria meningitidis 8013
  3ksf-assembly2_D  TM=9.657E-01  e=2.637E-10  Staphylococcus aureus subsp. aureus MRSA252
  3rfb-assembly1_A  TM=9.699E-01  e=5.357E-10  Streptococcus pneumoniae R6
  8dgd-assembly1_A  TM=8.888E-01  e=2.318E-10  Klebsiella pneumoniae subsp. pneumoniae HS11286
  4mmn-assembly2_E  TM=9.285E-01  e=1.282E-07  Thermoplasma acidophilum DSM 1728

Radius of gyration: 13.26 Å; Cα contacts (8 Å, |Δi|>4): 172; chains: 1; bounding box: 28×24×37 Å

Solvent-accessible surface area (backbone atoms only — not comparable to full-atom values): 6014 Å² total; per-residue (Å²): 78,67,64,68,97,80,86,80,76,85,65,63,58,71,44,62,56,80,42,24,64,66,8,47,10,58,70,69,68,38,70,41,77,35,46,45,38,90,76,43,88,64,58,66,80,60,52,91,63,51,24,11,38,41,22,38,48,39,67,54,96,90,39,80,75,48,68,49,78,48,76,29,74,41,63,57,70,71,51,73,66,51,51,57,51,51,50,54,51,48,52,55,51,46,61,52,54,56,62,75,78,108